Protein AF-A0ABD2MGG2-F1 (afdb_monomer_lite)

Secondary structure (DSSP, 8-state):
----------S---------------SSPPPGGGTTTTT---HHHHHHHHTT-----HHHHHHHHHHHHHTTSB-TT--B-HHHHHHHHHHH---HHHHHHHHTT----SSHHHHHHHHHHHHHHHHHHH--

Foldseek 3Di:
DDDDDDDPVDPDDPPPPPPPPVPPPDPDAQDPVQCVQLVGDDRVNVVCVVVLHQDPDSSVLRSLLVVCCVQVQAPPQLQGPLVSQLVCLVVQADDPVLSVQLSVLNDDDPGNSVNSSSSSNRNVVRNVVRPD

InterPro domains:
  IPR006170 Pheromone/general odorant binding protein [PF01395] (33-123)
  IPR006170 Pheromone/general odorant binding protein [SM00708] (30-127)
  IPR036728 Pheromone/general odorant binding protein superfamily [G3DSA:1.10.238.20] (28-125)
  IPR036728 Pheromone/general odorant binding protein superfamily [SSF47565] (31-123)

Sequence (132 aa):
MKVITGFLIFFLSLYHVSPARLSLAHKNPPHPDCVEHSKFITQDQVNQLNKGGYPDSPVIRQHLLCIWKEKGAMNEEGILQTDVIKSKIVIGLGDVDDRKAAEKCIVQKENAAETAYEFYKCISPFLAKYNN

Organism: NCBI:txid559131

Radius of gyration: 23.37 Å; chains: 1; bounding box: 45×78×30 Å

pLDDT: mean 85.56, std 16.96, range [33.03, 98.56]

Structure (mmCIF, N/CA/C/O backbone):
data_AF-A0ABD2MGG2-F1
#
_entry.id   AF-A0ABD2MGG2-F1
#
loop_
_atom_site.group_PDB
_atom_site.id
_atom_site.type_symbol
_atom_site.label_atom_id
_atom_site.label_alt_id
_atom_site.label_comp_id
_atom_site.label_asym_id
_atom_site.label_entity_id
_atom_site.label_seq_id
_atom_site.pdbx_PDB_ins_code
_atom_site.Cartn_x
_atom_site.Cartn_y
_atom_site.Cartn_z
_atom_site.occupancy
_atom_site.B_iso_or_equiv
_atom_site.auth_seq_id
_atom_site.auth_comp_id
_atom_site.auth_asym_id
_atom_site.auth_atom_id
_atom_site.pdbx_PDB_model_num
ATOM 1 N N . MET A 1 1 ? -31.914 66.608 -17.822 1.00 33.03 1 MET A N 1
ATOM 2 C CA . MET A 1 1 ? -30.544 66.093 -18.023 1.00 33.03 1 MET A CA 1
ATOM 3 C C . MET A 1 1 ? -29.784 66.278 -16.714 1.00 33.03 1 MET A C 1
ATOM 5 O O . MET A 1 1 ? -29.510 67.427 -16.426 1.00 33.03 1 MET A O 1
ATOM 9 N N . LYS A 1 2 ? -29.477 65.179 -15.982 1.00 35.72 2 LYS A N 1
ATOM 10 C CA . LYS A 1 2 ? -28.407 65.032 -14.949 1.00 35.72 2 LYS A CA 1
ATOM 11 C C . LYS A 1 2 ? -28.508 65.932 -13.679 1.00 35.72 2 LYS A C 1
ATOM 13 O O . LYS A 1 2 ? -28.759 67.110 -13.820 1.00 35.72 2 LYS A O 1
ATOM 18 N N . VAL A 1 3 ? -28.292 65.557 -12.409 1.00 43.56 3 VAL A N 1
ATOM 19 C CA . VAL A 1 3 ? -27.913 64.370 -11.597 1.00 43.56 3 VAL A CA 1
ATOM 20 C C . VAL A 1 3 ? -28.324 64.721 -10.128 1.00 43.56 3 VAL A C 1
ATOM 22 O O . VAL A 1 3 ? -28.673 65.869 -9.865 1.00 43.56 3 VAL A O 1
ATOM 25 N N . ILE A 1 4 ? -28.110 63.790 -9.184 1.00 49.16 4 ILE A N 1
ATOM 26 C CA . ILE A 1 4 ? -27.755 63.983 -7.749 1.00 49.16 4 ILE A CA 1
ATOM 27 C C . ILE A 1 4 ? -28.988 63.885 -6.818 1.00 49.16 4 ILE A C 1
ATOM 29 O O . ILE A 1 4 ? -29.947 64.610 -7.014 1.00 49.16 4 ILE A O 1
ATOM 33 N N . THR A 1 5 ? -29.113 63.008 -5.814 1.00 49.69 5 THR A N 1
ATOM 34 C CA . THR A 1 5 ? -28.153 62.219 -5.017 1.00 49.69 5 THR A CA 1
ATOM 35 C C . THR A 1 5 ? -28.886 60.996 -4.447 1.00 49.69 5 THR A C 1
ATOM 37 O O . THR A 1 5 ? -29.726 61.121 -3.561 1.00 49.69 5 THR A O 1
ATOM 40 N N . GLY A 1 6 ? -28.549 59.800 -4.920 1.00 51.50 6 GLY A N 1
ATOM 41 C CA . GLY A 1 6 ? -28.882 58.543 -4.252 1.00 51.50 6 GLY A CA 1
ATOM 42 C C . GLY A 1 6 ? -27.595 57.931 -3.723 1.00 51.50 6 GLY A C 1
ATOM 43 O O . GLY A 1 6 ? -26.952 57.174 -4.434 1.00 51.50 6 GLY A O 1
ATOM 44 N N . PHE A 1 7 ? -27.190 58.306 -2.513 1.00 47.50 7 PHE A N 1
ATOM 45 C CA . PHE A 1 7 ? -26.079 57.676 -1.797 1.00 47.50 7 PHE A CA 1
ATOM 46 C C . PHE A 1 7 ? -26.470 57.513 -0.327 1.00 47.50 7 PHE A C 1
ATOM 48 O O . PHE A 1 7 ? -25.883 58.087 0.585 1.00 47.50 7 PHE A O 1
ATOM 55 N N . LEU A 1 8 ? -27.488 56.681 -0.102 1.00 48.53 8 LEU A N 1
ATOM 56 C CA . LEU A 1 8 ? -27.493 55.824 1.077 1.00 48.53 8 LEU A CA 1
ATOM 57 C C . LEU A 1 8 ? -26.332 54.847 0.879 1.00 48.53 8 LEU A C 1
ATOM 59 O O . LEU A 1 8 ? -26.473 53.818 0.223 1.00 48.53 8 LEU A O 1
ATOM 63 N N . ILE A 1 9 ? -25.158 55.241 1.375 1.00 57.56 9 ILE A N 1
ATOM 64 C CA . ILE A 1 9 ? -23.980 54.387 1.519 1.00 57.56 9 ILE A CA 1
ATOM 65 C C . ILE A 1 9 ? -24.373 53.311 2.531 1.00 57.56 9 ILE A C 1
ATOM 67 O O . ILE A 1 9 ? -24.229 53.456 3.742 1.00 57.56 9 ILE A O 1
ATOM 71 N N . PHE A 1 10 ? -24.990 52.260 1.998 1.00 53.62 10 PHE A N 1
ATOM 72 C CA . PHE A 1 10 ? -25.313 51.040 2.701 1.00 53.62 10 PHE A CA 1
ATOM 73 C C . PHE A 1 10 ? -23.990 50.313 2.952 1.00 53.62 10 PHE A C 1
ATOM 75 O O . PHE A 1 10 ? -23.263 49.938 2.035 1.00 53.62 10 PHE A O 1
ATOM 82 N N . PHE A 1 11 ? -23.684 50.190 4.233 1.00 57.19 11 PHE A N 1
ATOM 83 C CA . PHE A 1 11 ? -22.490 49.678 4.896 1.00 57.19 11 PHE A CA 1
ATOM 84 C C . PHE A 1 11 ? -22.081 48.216 4.583 1.00 57.19 11 PHE A C 1
ATOM 86 O O . PHE A 1 11 ? -21.599 47.519 5.470 1.00 57.19 11 PHE A O 1
ATOM 93 N N . LEU A 1 12 ? -22.249 47.683 3.370 1.00 59.75 12 LEU A N 1
ATOM 94 C CA . LEU A 1 12 ? -22.121 46.232 3.147 1.00 59.75 12 LEU A CA 1
ATOM 95 C C . LEU A 1 12 ? -21.457 45.829 1.826 1.00 59.75 12 LEU A C 1
ATOM 97 O O . LEU A 1 12 ? -22.104 45.213 0.988 1.00 59.75 12 LEU A O 1
ATOM 101 N N . SER A 1 13 ? -20.149 46.060 1.663 1.00 56.97 13 SER A N 1
ATOM 102 C CA . SER A 1 13 ? -19.359 45.224 0.732 1.00 56.97 13 SER A CA 1
ATOM 103 C C . SER A 1 13 ? -17.831 45.301 0.893 1.00 56.97 13 SER A C 1
ATOM 105 O O . SER A 1 13 ? -17.112 45.187 -0.098 1.00 56.97 13 SER A O 1
ATOM 107 N N . LEU A 1 14 ? -17.301 45.435 2.117 1.00 55.59 14 LEU A N 1
ATOM 108 C CA . LEU A 1 14 ? -15.902 45.045 2.392 1.00 55.59 14 LEU A CA 1
ATOM 109 C C . LEU A 1 14 ? -15.756 43.572 2.816 1.00 55.59 14 LEU A C 1
ATOM 111 O O . LEU A 1 14 ? -14.661 43.130 3.140 1.00 55.59 14 LEU A O 1
ATOM 115 N N . TYR A 1 15 ? -16.817 42.768 2.703 1.00 56.59 15 TYR A N 1
ATOM 116 C CA . TYR A 1 15 ? -16.713 41.306 2.670 1.00 56.59 15 TYR A CA 1
ATOM 117 C C . TYR A 1 15 ? -16.538 40.808 1.232 1.00 56.59 15 TYR A C 1
ATOM 119 O O . TYR A 1 15 ? -17.307 39.988 0.748 1.00 56.59 15 TYR A O 1
ATOM 127 N N . HIS A 1 16 ? -15.505 41.279 0.542 1.00 51.56 16 HIS A N 1
ATOM 128 C CA . HIS A 1 16 ? -14.826 40.393 -0.399 1.00 51.56 16 HIS A CA 1
ATOM 129 C C . HIS A 1 16 ? -13.651 39.787 0.361 1.00 51.56 16 HIS A C 1
ATOM 131 O O . HIS A 1 16 ? -12.490 40.107 0.119 1.00 51.56 16 HIS A O 1
ATOM 137 N N . VAL A 1 17 ? -13.964 38.900 1.312 1.00 60.78 17 VAL A N 1
ATOM 138 C CA . VAL A 1 17 ? -13.026 37.820 1.608 1.00 60.78 17 VAL A CA 1
ATOM 139 C C . VAL A 1 17 ? -13.012 36.999 0.328 1.00 60.78 17 VAL A C 1
ATOM 141 O O . VAL A 1 17 ? -13.893 36.173 0.097 1.00 60.78 17 VAL A O 1
ATOM 144 N N . SER A 1 18 ? -12.069 37.303 -0.562 1.00 59.06 18 SER A N 1
ATOM 145 C CA . SER A 1 18 ? -11.725 36.393 -1.644 1.00 59.06 18 SER A CA 1
ATOM 146 C C . SER A 1 18 ? -11.511 35.031 -0.993 1.00 59.06 18 SER A C 1
ATOM 148 O O . SER A 1 18 ? -10.734 34.960 -0.033 1.00 59.06 18 SER A O 1
ATOM 150 N N . PRO A 1 19 ? -12.193 33.960 -1.437 1.00 56.16 19 PRO A N 1
ATOM 151 C CA . PRO A 1 19 ? -11.876 32.645 -0.925 1.00 56.16 19 PRO A CA 1
ATOM 152 C C . PRO A 1 19 ? -10.391 32.457 -1.186 1.00 56.16 19 PRO A C 1
ATOM 154 O O . PRO A 1 19 ? -9.925 32.665 -2.311 1.00 56.16 19 PRO A O 1
ATOM 157 N N . ALA A 1 20 ? -9.649 32.149 -0.128 1.00 52.59 20 ALA A N 1
ATOM 158 C CA . ALA A 1 20 ? -8.285 31.698 -0.234 1.00 52.59 20 ALA A CA 1
ATOM 159 C C . ALA A 1 20 ? -8.273 30.538 -1.236 1.00 52.59 20 ALA A C 1
ATOM 161 O O . ALA A 1 20 ? -8.525 29.388 -0.888 1.00 52.59 20 ALA A O 1
ATOM 162 N N . ARG A 1 21 ? -7.988 30.832 -2.508 1.00 56.25 21 ARG A N 1
ATOM 163 C CA . ARG A 1 21 ? -7.420 29.849 -3.414 1.00 56.25 21 ARG A CA 1
ATOM 164 C C . ARG A 1 21 ? -6.015 29.641 -2.887 1.00 56.25 21 ARG A C 1
ATOM 166 O O . ARG A 1 21 ? -5.066 30.270 -3.342 1.00 56.25 21 ARG A O 1
ATOM 173 N N . LEU A 1 22 ? -5.915 28.806 -1.858 1.00 51.81 22 LEU A N 1
ATOM 174 C CA . LEU A 1 22 ? -4.672 28.220 -1.403 1.00 51.81 22 LEU A CA 1
ATOM 175 C C . LEU A 1 22 ? -4.173 27.324 -2.540 1.00 51.81 22 LEU A C 1
ATOM 177 O O . LEU A 1 22 ? -4.327 26.111 -2.507 1.00 51.81 22 LEU A O 1
ATOM 181 N N . SER A 1 23 ? -3.623 27.921 -3.596 1.00 58.66 23 SER A N 1
ATOM 182 C CA . SER A 1 23 ? -2.882 27.189 -4.613 1.00 58.66 23 SER A CA 1
ATOM 183 C C . SER A 1 23 ? -1.420 27.135 -4.189 1.00 58.66 23 SER A C 1
ATOM 185 O O . SER A 1 23 ? -0.536 27.665 -4.860 1.00 58.66 23 SER A O 1
ATOM 187 N N . LEU A 1 24 ? -1.156 26.495 -3.050 1.00 59.69 24 LEU A N 1
ATOM 188 C CA . LEU A 1 24 ? 0.129 25.833 -2.901 1.00 59.69 24 LEU A CA 1
ATOM 189 C C . LEU A 1 24 ? -0.016 24.544 -3.699 1.00 59.69 24 LEU A C 1
ATOM 191 O O . LEU A 1 24 ? -0.658 23.595 -3.258 1.00 59.69 24 LEU A O 1
ATOM 195 N N . ALA A 1 25 ? 0.482 24.556 -4.934 1.00 64.19 25 ALA A N 1
ATOM 196 C CA . ALA A 1 25 ? 0.579 23.347 -5.732 1.00 64.19 25 ALA A CA 1
ATOM 197 C C . ALA A 1 25 ? 1.496 22.370 -4.980 1.00 64.19 25 ALA A C 1
ATOM 199 O O . ALA A 1 25 ? 2.718 22.518 -4.973 1.00 64.19 25 ALA A O 1
ATOM 200 N N . HIS A 1 26 ? 0.903 21.413 -4.268 1.00 72.19 26 HIS A N 1
ATOM 201 C CA . HIS A 1 26 ? 1.656 20.382 -3.571 1.00 72.19 26 HIS A CA 1
ATOM 202 C C . HIS A 1 26 ? 2.248 19.414 -4.597 1.00 72.19 26 HIS A C 1
ATOM 204 O O . HIS A 1 26 ? 1.572 19.027 -5.545 1.00 72.19 26 HIS A O 1
ATOM 210 N N . LYS A 1 27 ? 3.503 18.992 -4.394 1.00 76.88 27 LYS A N 1
ATOM 211 C CA . LYS A 1 27 ? 4.210 18.059 -5.294 1.00 76.88 27 LYS A CA 1
ATOM 212 C C . LYS A 1 27 ? 3.478 16.717 -5.461 1.00 76.88 27 LYS A C 1
ATOM 214 O O . LYS A 1 27 ? 3.617 16.090 -6.498 1.00 76.88 27 LYS A O 1
ATOM 219 N N . ASN A 1 28 ? 2.700 16.306 -4.457 1.00 82.38 28 ASN A N 1
ATOM 220 C CA . ASN A 1 28 ? 1.877 15.095 -4.457 1.00 82.38 28 ASN A CA 1
ATOM 221 C C . ASN A 1 28 ? 0.562 15.380 -3.706 1.00 82.38 28 ASN A C 1
ATOM 223 O O . ASN A 1 28 ? 0.500 15.156 -2.492 1.00 82.38 28 ASN A O 1
ATOM 227 N N . PRO A 1 29 ? -0.460 15.955 -4.357 1.00 88.56 29 PRO A N 1
ATOM 228 C CA . PRO A 1 29 ? -1.738 16.212 -3.704 1.00 88.56 29 PRO A CA 1
ATOM 229 C C . PRO A 1 29 ? -2.492 14.897 -3.423 1.00 88.56 29 PRO A C 1
ATOM 231 O O . PRO A 1 29 ? -2.211 13.888 -4.077 1.00 88.56 29 PRO A O 1
ATOM 234 N N . PRO A 1 30 ? -3.452 14.878 -2.476 1.00 90.31 30 PRO A N 1
ATOM 235 C CA . PRO A 1 30 ? -4.434 13.804 -2.382 1.00 90.31 30 PRO A CA 1
ATOM 236 C C . PRO A 1 30 ? -5.047 13.476 -3.742 1.00 90.31 30 PRO A C 1
ATOM 238 O O . PRO A 1 30 ? -5.290 14.380 -4.544 1.00 90.31 30 PRO A O 1
ATOM 241 N N . HIS A 1 31 ? -5.335 12.196 -3.987 1.00 90.75 31 HIS A N 1
ATOM 242 C CA . HIS A 1 31 ? -6.043 11.816 -5.205 1.00 90.75 31 HIS A CA 1
ATOM 243 C C . HIS A 1 31 ? -7.454 12.427 -5.166 1.00 90.75 31 HIS A C 1
ATOM 245 O O . HIS A 1 31 ? -8.187 12.119 -4.221 1.00 90.75 31 HIS A O 1
ATOM 251 N N . PRO A 1 32 ? -7.838 13.280 -6.135 1.00 91.94 32 PRO A N 1
ATOM 252 C CA . PRO A 1 32 ? -9.031 14.122 -6.035 1.00 91.94 32 PRO A CA 1
ATOM 253 C C . PRO A 1 32 ? -10.303 13.296 -5.837 1.00 91.94 32 PRO A C 1
ATOM 255 O O . PRO A 1 32 ? -11.057 13.556 -4.902 1.00 91.94 32 PRO A O 1
ATOM 258 N N . ASP A 1 33 ? -10.458 12.221 -6.609 1.00 93.44 33 ASP A N 1
ATOM 259 C CA . ASP A 1 33 ? -11.645 11.355 -6.556 1.00 93.44 33 ASP A CA 1
ATOM 260 C C . ASP A 1 33 ? -11.728 10.522 -5.268 1.00 93.44 33 ASP A C 1
ATOM 262 O O . ASP A 1 33 ? -12.762 9.952 -4.944 1.00 93.44 33 ASP A O 1
ATOM 266 N N . CYS A 1 34 ? -10.654 10.486 -4.475 1.00 95.69 34 CYS A N 1
ATOM 267 C CA . CYS A 1 34 ? -10.589 9.708 -3.243 1.00 95.69 34 CYS A CA 1
ATOM 268 C C . CYS A 1 34 ? -10.636 10.556 -1.969 1.00 95.69 34 CYS A C 1
ATOM 270 O O . CYS A 1 34 ? -10.567 9.995 -0.873 1.00 95.69 34 CYS A O 1
ATOM 272 N N . VAL A 1 35 ? -10.732 11.887 -2.073 1.00 93.50 35 VAL A N 1
ATOM 273 C CA . VAL A 1 35 ? -10.772 12.776 -0.897 1.00 93.50 35 VAL A CA 1
ATOM 274 C C . VAL A 1 35 ? -12.066 12.588 -0.109 1.00 93.50 35 VAL A C 1
ATOM 276 O O . VAL A 1 35 ? -12.026 12.422 1.111 1.00 93.50 35 VAL A O 1
ATOM 279 N N . GLU A 1 36 ? -13.213 12.585 -0.784 1.00 91.06 36 GLU A N 1
ATOM 280 C CA . GLU A 1 36 ? -14.514 12.447 -0.119 1.00 91.06 36 GLU A CA 1
ATOM 281 C C . GLU A 1 36 ? -14.686 11.042 0.473 1.00 91.06 36 GLU A C 1
ATOM 283 O O . GLU A 1 36 ? -15.049 10.892 1.643 1.00 91.06 36 GLU A O 1
ATOM 288 N N . HIS A 1 37 ? -14.298 10.011 -0.285 1.00 86.69 37 HIS A N 1
ATOM 289 C CA . HIS A 1 37 ? -14.351 8.606 0.135 1.00 86.69 37 HIS A CA 1
ATOM 290 C C . HIS A 1 37 ? -13.518 8.330 1.392 1.00 86.69 37 HIS A C 1
ATOM 292 O O . HIS A 1 37 ? -13.895 7.515 2.235 1.00 86.69 37 HIS A O 1
ATOM 298 N N . SER A 1 38 ? -12.396 9.034 1.557 1.00 86.12 38 SER A N 1
ATOM 299 C CA . SER A 1 38 ? -11.528 8.871 2.719 1.00 86.12 38 SER A CA 1
ATOM 300 C C . SER A 1 38 ? -11.980 9.648 3.955 1.00 86.12 38 SER A C 1
ATOM 302 O O . SER A 1 38 ? -11.267 9.629 4.954 1.00 86.12 38 SER A O 1
ATOM 304 N N . LYS A 1 39 ? -13.123 10.349 3.910 1.00 88.88 39 LYS A N 1
ATOM 305 C CA . LYS A 1 39 ? -13.534 11.335 4.926 1.00 88.88 39 LYS A CA 1
ATOM 306 C C . LYS A 1 39 ? -12.548 12.507 5.042 1.00 88.88 39 LYS A C 1
ATOM 308 O O . LYS A 1 39 ? -12.209 12.918 6.148 1.00 88.88 39 LYS A O 1
ATOM 313 N N . PHE A 1 40 ? -12.118 13.040 3.897 1.00 90.06 40 PHE A N 1
ATOM 314 C CA . PHE A 1 40 ? -11.271 14.232 3.762 1.00 90.06 40 PHE A CA 1
ATOM 315 C C . PHE A 1 40 ? -9.847 14.050 4.299 1.00 90.06 40 PHE A C 1
ATOM 317 O O . PHE A 1 40 ? -9.466 14.611 5.327 1.00 90.06 40 PHE A O 1
ATOM 324 N N . ILE A 1 41 ? -9.034 13.273 3.574 1.00 94.19 41 ILE A N 1
ATOM 325 C CA . ILE A 1 41 ? -7.600 13.177 3.869 1.00 94.19 41 ILE A CA 1
ATOM 326 C C . ILE A 1 41 ? -6.924 14.547 3.716 1.00 94.19 41 ILE A C 1
ATOM 328 O O . ILE A 1 41 ? -7.211 15.303 2.785 1.00 94.19 41 ILE A O 1
ATOM 332 N N . THR A 1 42 ? -6.004 14.870 4.621 1.00 93.50 42 THR A N 1
ATOM 333 C CA . THR A 1 42 ? -5.236 16.115 4.560 1.00 93.50 42 THR A CA 1
ATOM 334 C C . THR A 1 42 ? -3.969 15.953 3.727 1.00 93.50 42 THR A C 1
ATOM 336 O O . THR A 1 42 ? -3.420 14.858 3.567 1.00 93.50 42 THR A O 1
ATOM 339 N N . GLN A 1 43 ? -3.440 17.075 3.239 1.00 92.38 43 GLN A N 1
ATOM 340 C CA . GLN A 1 43 ? -2.155 17.085 2.548 1.00 92.38 43 GLN A CA 1
ATOM 341 C C . GLN A 1 43 ? -1.016 16.538 3.424 1.00 92.38 43 GLN A C 1
ATOM 343 O O . GLN A 1 43 ? -0.138 15.841 2.921 1.00 92.38 43 GLN A O 1
ATOM 348 N N . ASP A 1 44 ? -1.027 16.813 4.729 1.00 91.88 44 ASP A N 1
ATOM 349 C CA . ASP A 1 44 ? 0.012 16.332 5.643 1.00 91.88 44 ASP A CA 1
ATOM 350 C C . ASP A 1 44 ? -0.006 14.813 5.802 1.00 91.88 44 ASP A C 1
ATOM 352 O O . ASP A 1 44 ? 1.054 14.190 5.863 1.00 91.88 44 ASP A O 1
ATOM 356 N N . GLN A 1 45 ? -1.188 14.195 5.801 1.00 92.69 45 GLN A N 1
ATOM 357 C CA . GLN A 1 45 ? -1.317 12.737 5.810 1.00 92.69 45 GLN A CA 1
ATOM 358 C C . GLN A 1 45 ? -0.759 12.122 4.520 1.00 92.69 45 GLN A C 1
ATOM 360 O O . GLN A 1 45 ? -0.008 11.148 4.572 1.00 92.69 45 GLN A O 1
ATOM 365 N N . VAL A 1 46 ? -1.038 12.732 3.365 1.00 91.00 46 VAL A N 1
ATOM 366 C CA . VAL A 1 46 ? -0.459 12.311 2.078 1.00 91.00 46 VAL A CA 1
ATOM 367 C C . VAL A 1 46 ? 1.058 12.513 2.057 1.00 91.00 46 VAL A C 1
ATOM 369 O O . VAL A 1 46 ? 1.804 11.649 1.601 1.00 91.00 46 VAL A O 1
ATOM 372 N N . ASN A 1 47 ? 1.554 13.616 2.616 1.00 91.19 47 ASN A N 1
ATOM 373 C CA . ASN A 1 47 ? 2.987 13.870 2.737 1.00 91.19 47 ASN A CA 1
ATOM 374 C C . ASN A 1 47 ? 3.687 12.817 3.604 1.00 91.19 47 ASN A C 1
ATOM 376 O O . ASN A 1 47 ? 4.814 12.439 3.289 1.00 91.19 47 ASN A O 1
ATOM 380 N N . GLN A 1 48 ? 3.045 12.332 4.670 1.00 90.38 48 GLN A N 1
ATOM 381 C CA . GLN A 1 48 ? 3.588 11.241 5.483 1.00 90.38 48 GLN A CA 1
ATOM 382 C C . GLN A 1 48 ? 3.723 9.952 4.666 1.00 90.38 48 GLN A C 1
ATOM 384 O O . GLN A 1 48 ? 4.790 9.345 4.692 1.00 90.38 48 GLN A O 1
ATOM 389 N N . LEU A 1 49 ? 2.706 9.588 3.877 1.00 89.44 49 LEU A N 1
ATOM 390 C CA . LEU A 1 49 ? 2.757 8.422 2.984 1.00 89.44 49 LEU A CA 1
ATOM 391 C C . LEU A 1 49 ? 3.893 8.530 1.959 1.00 89.44 49 LEU A C 1
ATOM 393 O O . LEU A 1 49 ? 4.683 7.601 1.806 1.00 89.44 49 LEU A O 1
ATOM 397 N N . ASN A 1 50 ? 4.027 9.692 1.317 1.00 85.44 50 ASN A N 1
ATOM 398 C CA . ASN A 1 50 ? 5.050 9.936 0.294 1.00 85.44 50 ASN A CA 1
ATOM 399 C C . ASN A 1 50 ? 6.480 9.960 0.845 1.00 85.44 50 ASN A C 1
ATOM 401 O O . ASN A 1 50 ? 7.433 9.746 0.102 1.00 85.44 50 ASN A O 1
ATOM 405 N N . LYS A 1 51 ? 6.645 10.228 2.144 1.00 86.88 51 LYS A N 1
ATOM 406 C CA . LYS A 1 51 ? 7.935 10.145 2.844 1.00 86.88 51 LYS A CA 1
ATOM 407 C C . LYS A 1 51 ? 8.261 8.720 3.315 1.00 86.88 51 LYS A C 1
ATOM 409 O O . LYS A 1 51 ? 9.215 8.542 4.064 1.00 86.88 51 LYS A O 1
ATOM 414 N N . GLY A 1 52 ? 7.476 7.719 2.905 1.00 82.81 52 GLY A N 1
ATOM 415 C CA . GLY A 1 52 ? 7.630 6.327 3.333 1.00 82.81 52 GLY A CA 1
ATOM 416 C C . GLY A 1 52 ? 7.064 6.045 4.726 1.00 82.81 52 GLY A C 1
ATOM 417 O O . GLY A 1 52 ? 7.385 5.021 5.322 1.00 82.81 52 GLY A O 1
ATOM 418 N N . GLY A 1 53 ? 6.250 6.955 5.267 1.00 85.94 53 GLY A N 1
ATOM 419 C CA . GLY A 1 53 ? 5.523 6.742 6.510 1.00 85.94 53 GLY A CA 1
ATOM 420 C C . GLY A 1 53 ? 4.294 5.857 6.308 1.00 85.94 53 GLY A C 1
ATOM 421 O O . GLY A 1 53 ? 3.672 5.857 5.246 1.00 85.94 53 GLY A O 1
ATOM 422 N N . TYR A 1 54 ? 3.910 5.149 7.369 1.00 89.62 54 TYR A N 1
ATOM 423 C CA . TYR A 1 54 ? 2.717 4.300 7.413 1.00 89.62 54 TYR A CA 1
ATOM 424 C C . TYR A 1 54 ? 1.908 4.660 8.663 1.00 89.62 54 TYR A C 1
ATOM 426 O O . TYR A 1 54 ? 2.001 3.966 9.679 1.00 89.62 54 TYR A O 1
ATOM 434 N N . PRO A 1 55 ? 1.207 5.808 8.657 1.00 90.38 55 PRO A N 1
ATOM 435 C CA . PRO A 1 55 ? 0.485 6.257 9.833 1.00 90.38 55 PRO A CA 1
ATOM 436 C C . PRO A 1 55 ? -0.735 5.368 10.026 1.00 90.38 55 PRO A C 1
ATOM 438 O O . PRO A 1 55 ? -1.509 5.151 9.089 1.00 90.38 55 PRO A O 1
ATOM 441 N N . ASP A 1 56 ? -0.933 4.896 11.253 1.00 90.88 56 ASP A N 1
ATOM 442 C CA . ASP A 1 56 ? -2.136 4.156 11.593 1.00 90.88 56 ASP A CA 1
ATOM 443 C C . ASP A 1 56 ? -3.333 5.114 11.664 1.00 90.88 56 ASP A C 1
ATOM 445 O O . ASP A 1 56 ? -3.572 5.790 12.665 1.00 90.88 56 ASP A O 1
ATOM 449 N N . SER A 1 57 ? -4.046 5.244 10.547 1.00 93.25 57 SER A N 1
ATOM 450 C CA . SER A 1 57 ? -5.169 6.163 10.424 1.00 93.25 57 SER A CA 1
ATOM 451 C C . SER A 1 57 ? -6.281 5.561 9.569 1.00 93.25 57 SER A C 1
ATOM 453 O O . SER A 1 57 ? -6.045 5.244 8.400 1.00 93.25 57 SER A O 1
ATOM 455 N N . PRO A 1 58 ? -7.524 5.487 10.080 1.00 94.38 58 PRO A N 1
ATOM 456 C CA . PRO A 1 58 ? -8.670 5.035 9.295 1.00 94.38 58 PRO A CA 1
ATOM 457 C C . PRO A 1 58 ? -8.873 5.843 8.005 1.00 94.38 58 PRO A C 1
ATOM 459 O O . PRO A 1 58 ? -9.219 5.271 6.977 1.00 94.38 58 PRO A O 1
ATOM 462 N N . VAL A 1 59 ? -8.603 7.153 8.038 1.00 95.56 59 VAL A N 1
ATOM 463 C CA . VAL A 1 59 ? -8.681 8.049 6.868 1.00 95.56 59 VAL A CA 1
ATOM 464 C C . VAL A 1 59 ? -7.695 7.612 5.784 1.00 95.56 59 VAL A C 1
ATOM 466 O O . VAL A 1 59 ? -8.060 7.495 4.618 1.00 95.56 59 VAL A O 1
ATOM 469 N N . ILE A 1 60 ? -6.460 7.289 6.171 1.00 95.38 60 ILE A N 1
ATOM 470 C CA . ILE A 1 60 ? -5.426 6.814 5.244 1.00 95.38 60 ILE A CA 1
ATOM 471 C C . ILE A 1 60 ? -5.798 5.461 4.646 1.00 95.38 60 ILE A C 1
ATOM 473 O O . ILE A 1 60 ? -5.703 5.292 3.431 1.00 95.38 60 ILE A O 1
ATOM 477 N N . ARG A 1 61 ? -6.260 4.512 5.471 1.00 95.94 61 ARG A N 1
ATOM 478 C CA . ARG A 1 61 ? -6.675 3.185 4.990 1.00 95.94 61 ARG A CA 1
ATOM 479 C C . ARG A 1 61 ? -7.796 3.300 3.949 1.00 95.94 61 ARG A C 1
ATOM 481 O O . ARG A 1 61 ? -7.732 2.650 2.910 1.00 95.94 61 ARG A O 1
ATOM 488 N N . GLN A 1 62 ? -8.777 4.175 4.184 1.00 96.50 62 GLN A N 1
ATOM 489 C CA . GLN A 1 62 ? -9.867 4.423 3.231 1.00 96.50 62 GLN A CA 1
ATOM 490 C C . GLN A 1 62 ? -9.394 5.127 1.954 1.00 96.50 62 GLN A C 1
ATOM 492 O O . GLN A 1 62 ? -9.822 4.762 0.860 1.00 96.50 62 GLN A O 1
ATOM 497 N N . HIS A 1 63 ? -8.478 6.092 2.064 1.00 96.75 63 HIS A N 1
ATOM 498 C CA . HIS A 1 63 ? -7.914 6.756 0.888 1.00 96.75 63 HIS A CA 1
ATOM 499 C C . HIS A 1 63 ? -7.155 5.771 -0.009 1.00 96.75 63 HIS A C 1
ATOM 501 O O . HIS A 1 63 ? -7.354 5.752 -1.221 1.00 96.75 63 HIS A O 1
ATOM 507 N N . LEU A 1 64 ? -6.331 4.908 0.591 1.00 96.31 64 LEU A N 1
ATOM 508 C CA . LEU A 1 64 ? -5.598 3.870 -0.132 1.00 96.31 64 LEU A CA 1
ATOM 509 C C . LEU A 1 64 ? -6.539 2.839 -0.756 1.00 96.31 64 LEU A C 1
ATOM 511 O O . LEU A 1 64 ? -6.313 2.440 -1.894 1.00 96.31 64 LEU A O 1
ATOM 515 N N . LEU A 1 65 ? -7.607 2.443 -0.056 1.00 97.62 65 LEU A N 1
ATOM 516 C CA . LEU A 1 65 ? -8.626 1.555 -0.616 1.00 97.62 65 LEU A CA 1
ATOM 517 C C . LEU A 1 65 ? -9.246 2.145 -1.886 1.00 97.62 65 LEU A C 1
ATOM 519 O O . LEU A 1 65 ? -9.297 1.458 -2.903 1.00 97.62 65 LEU A O 1
ATOM 523 N N . CYS A 1 66 ? -9.654 3.415 -1.852 1.00 97.88 66 CYS A N 1
ATOM 524 C CA . CYS A 1 66 ? -10.166 4.100 -3.037 1.00 97.88 66 CYS A CA 1
ATOM 525 C C . CYS A 1 66 ? -9.133 4.120 -4.174 1.00 97.88 66 CYS A C 1
ATOM 527 O O . CYS A 1 66 ? -9.436 3.690 -5.283 1.00 97.88 66 CYS A O 1
ATOM 529 N N . ILE A 1 67 ? -7.885 4.509 -3.890 1.00 96.31 67 ILE A N 1
ATOM 530 C CA . ILE A 1 67 ? -6.819 4.549 -4.905 1.00 96.31 67 ILE A CA 1
ATOM 531 C C . ILE A 1 67 ? -6.607 3.176 -5.555 1.00 96.31 67 ILE A C 1
ATOM 533 O O . ILE A 1 67 ? -6.387 3.089 -6.764 1.00 96.31 67 ILE A O 1
ATOM 537 N N . TRP A 1 68 ? -6.628 2.092 -4.777 1.00 97.38 68 TRP A N 1
ATOM 538 C CA . TRP A 1 68 ? -6.411 0.754 -5.323 1.00 97.38 68 TRP A CA 1
ATOM 539 C C . TRP A 1 68 ? -7.589 0.242 -6.145 1.00 97.38 68 TRP A C 1
ATOM 541 O O . TRP A 1 68 ? -7.349 -0.458 -7.133 1.00 97.38 68 TRP A O 1
ATOM 551 N N . LYS A 1 69 ? -8.819 0.629 -5.796 1.00 97.69 69 LYS A N 1
ATOM 552 C CA . LYS A 1 69 ? -10.002 0.391 -6.629 1.00 97.69 69 LYS A CA 1
ATOM 553 C C . LYS A 1 69 ? -9.920 1.138 -7.956 1.00 97.69 69 LYS A C 1
ATOM 555 O O . LYS A 1 69 ? -9.964 0.506 -9.004 1.00 97.69 69 LYS A O 1
ATOM 560 N N . GLU A 1 70 ? -9.650 2.442 -7.913 1.00 96.44 70 GLU A N 1
ATOM 561 C CA . GLU A 1 70 ? -9.480 3.287 -9.107 1.00 96.44 70 GLU A CA 1
ATOM 562 C C . GLU A 1 70 ? -8.394 2.751 -10.049 1.00 96.44 70 GLU A C 1
ATOM 564 O O . GLU A 1 70 ? -8.523 2.743 -11.272 1.00 96.44 70 GLU A O 1
ATOM 569 N N . LYS A 1 71 ? -7.304 2.221 -9.485 1.00 94.06 71 LYS A N 1
ATOM 570 C CA . LYS A 1 71 ? -6.211 1.628 -10.268 1.00 94.06 71 LYS A CA 1
ATOM 571 C C . LYS A 1 71 ? -6.513 0.221 -10.796 1.00 94.06 71 LYS A C 1
ATOM 573 O O . LYS A 1 71 ? -5.650 -0.338 -11.487 1.00 94.06 71 LYS A O 1
ATOM 578 N N . GLY A 1 72 ? -7.664 -0.361 -10.454 1.00 96.88 72 GLY A N 1
ATOM 579 C CA . GLY A 1 72 ? -8.069 -1.728 -10.789 1.00 96.88 72 GLY A CA 1
ATOM 580 C C . GLY A 1 72 ? -7.280 -2.815 -10.055 1.00 96.88 72 GLY A C 1
ATOM 581 O O . GLY A 1 72 ? -7.340 -3.981 -10.433 1.00 96.88 72 GLY A O 1
ATOM 582 N N . ALA A 1 73 ? -6.497 -2.453 -9.033 1.00 97.62 73 ALA A N 1
ATOM 583 C CA . ALA A 1 73 ? -5.769 -3.415 -8.206 1.00 97.62 73 ALA A CA 1
ATOM 584 C C . ALA A 1 73 ? -6.697 -4.116 -7.206 1.00 97.62 73 ALA A C 1
ATOM 586 O O . ALA A 1 73 ? -6.380 -5.204 -6.736 1.00 97.62 73 ALA A O 1
ATOM 587 N N . MET A 1 74 ? -7.838 -3.507 -6.889 1.00 98.31 74 MET A N 1
ATOM 588 C CA . MET A 1 74 ? -8.907 -4.090 -6.084 1.00 98.31 74 MET A CA 1
ATOM 589 C C . MET A 1 74 ? -10.237 -3.925 -6.823 1.00 98.31 74 MET A C 1
ATOM 591 O O . MET A 1 74 ? -10.416 -2.945 -7.539 1.00 98.31 74 MET A O 1
ATOM 595 N N . ASN A 1 75 ? -11.155 -4.876 -6.666 1.00 98.00 75 ASN A N 1
ATOM 596 C CA . ASN A 1 75 ? -12.536 -4.722 -7.136 1.00 98.00 75 ASN A CA 1
ATOM 597 C C . ASN A 1 75 ? -13.402 -3.985 -6.096 1.00 98.00 75 ASN A C 1
ATOM 599 O O . ASN A 1 75 ? -12.907 -3.545 -5.051 1.00 98.00 75 ASN A O 1
ATOM 603 N N . GLU A 1 76 ? -14.707 -3.877 -6.353 1.00 96.75 76 GLU A N 1
ATOM 604 C CA . GLU A 1 76 ? -15.627 -3.160 -5.469 1.00 96.75 76 GLU A CA 1
ATOM 605 C C . GLU A 1 76 ? -15.790 -3.790 -4.084 1.00 96.75 76 GLU A C 1
ATOM 607 O O . GLU A 1 76 ? -15.978 -3.079 -3.094 1.00 96.75 76 GLU A O 1
ATOM 612 N N . GLU A 1 77 ? -15.613 -5.100 -3.972 1.00 96.69 77 GLU A N 1
ATOM 613 C CA . GLU A 1 77 ? -15.630 -5.818 -2.699 1.00 96.69 77 GLU A CA 1
ATOM 614 C C . GLU A 1 77 ? -14.314 -5.661 -1.917 1.00 96.69 77 GLU A C 1
ATOM 616 O O . GLU A 1 77 ? -14.212 -6.080 -0.764 1.00 96.69 77 GLU A O 1
ATOM 621 N N . GLY A 1 78 ? -13.296 -5.038 -2.517 1.00 96.62 78 GLY A N 1
ATOM 622 C CA . GLY A 1 78 ? -11.979 -4.871 -1.914 1.00 96.62 78 GLY A CA 1
ATOM 623 C C . GLY A 1 78 ? -11.119 -6.136 -1.959 1.00 96.62 78 GLY A C 1
ATOM 624 O O . GLY A 1 78 ? -10.289 -6.361 -1.074 1.00 96.62 78 GLY A O 1
ATOM 625 N N . ILE A 1 79 ? -11.322 -6.963 -2.982 1.00 98.38 79 ILE A N 1
ATOM 626 C CA . ILE A 1 79 ? -10.527 -8.155 -3.276 1.00 98.38 79 ILE A CA 1
ATOM 627 C C . ILE A 1 79 ? -9.424 -7.781 -4.264 1.00 98.38 79 ILE A C 1
ATOM 629 O O . ILE A 1 79 ? -9.694 -7.186 -5.314 1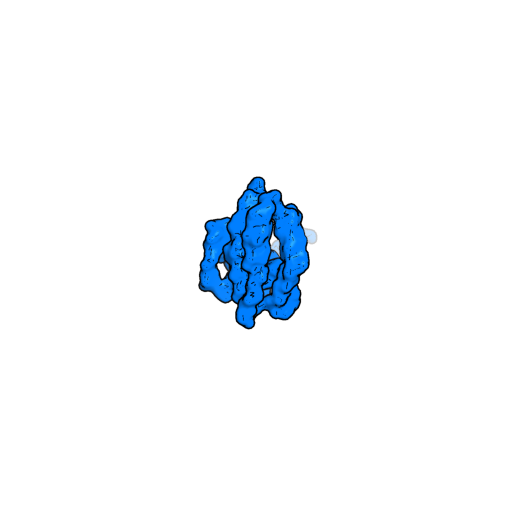.00 98.38 79 ILE A O 1
ATOM 633 N N . LEU A 1 80 ? -8.183 -8.154 -3.943 1.00 98.56 80 LEU A N 1
ATOM 634 C CA . LEU A 1 80 ? -7.026 -7.919 -4.809 1.00 98.56 80 LEU A CA 1
ATOM 635 C C . LEU A 1 80 ? -7.173 -8.647 -6.154 1.00 98.56 80 LEU A C 1
ATOM 637 O O . LEU A 1 80 ? -7.389 -9.856 -6.213 1.00 98.56 80 LEU A O 1
ATOM 641 N N . GLN A 1 81 ? -6.995 -7.908 -7.246 1.00 98.56 81 GLN A N 1
ATOM 642 C CA . GLN A 1 81 ? -7.023 -8.423 -8.613 1.00 98.56 81 GLN A CA 1
ATOM 643 C C . GLN A 1 81 ? -5.620 -8.897 -9.005 1.00 98.56 81 GLN A C 1
ATOM 645 O O . GLN A 1 81 ? -4.849 -8.170 -9.633 1.00 98.56 81 GLN A O 1
ATOM 650 N N . THR A 1 82 ? -5.269 -10.115 -8.584 1.00 97.75 82 THR A N 1
ATOM 651 C CA . THR A 1 82 ? -3.909 -10.677 -8.682 1.00 97.75 82 THR A CA 1
ATOM 652 C C . THR A 1 82 ? -3.284 -10.529 -10.067 1.00 97.75 82 THR A C 1
ATOM 654 O O . THR A 1 82 ? -2.141 -10.086 -10.166 1.00 97.75 82 THR A O 1
ATOM 657 N N . ASP A 1 83 ? -4.013 -10.849 -11.136 1.00 97.56 83 ASP A N 1
ATOM 658 C CA . ASP A 1 83 ? -3.469 -10.800 -12.499 1.00 97.56 83 ASP A CA 1
ATOM 659 C C . ASP A 1 83 ? -3.174 -9.365 -12.947 1.00 97.56 83 ASP A C 1
ATOM 661 O O . ASP A 1 83 ? -2.121 -9.089 -13.528 1.00 97.56 83 ASP A O 1
ATOM 665 N N . VAL A 1 84 ? -4.052 -8.422 -12.590 1.00 97.56 84 VAL A N 1
ATOM 666 C CA . VAL A 1 84 ? -3.852 -6.990 -12.854 1.00 97.56 84 VAL A CA 1
ATOM 667 C C . VAL A 1 84 ? -2.629 -6.478 -12.095 1.00 97.56 84 VAL A C 1
ATOM 669 O O . VAL A 1 84 ? -1.796 -5.767 -12.663 1.00 97.56 84 VAL A O 1
ATOM 672 N N . ILE A 1 85 ? -2.482 -6.857 -10.823 1.00 97.81 85 ILE A N 1
ATOM 673 C CA . ILE A 1 85 ? -1.344 -6.447 -9.996 1.00 97.81 85 ILE A CA 1
ATOM 674 C C . ILE A 1 85 ? -0.038 -7.021 -10.551 1.00 97.81 85 ILE A C 1
ATOM 676 O O . ILE A 1 85 ? 0.918 -6.272 -10.740 1.00 97.81 85 ILE A O 1
ATOM 680 N N . LYS A 1 86 ? 0.003 -8.320 -10.867 1.00 96.62 86 LYS A N 1
ATOM 681 C CA . LYS A 1 86 ? 1.182 -8.971 -11.457 1.00 96.62 86 LYS A CA 1
ATOM 682 C C . LYS A 1 86 ? 1.577 -8.328 -12.779 1.00 96.62 86 LYS A C 1
ATOM 684 O O . LYS A 1 86 ? 2.749 -8.018 -12.976 1.00 96.62 86 LYS A O 1
ATOM 689 N N . SER A 1 87 ? 0.609 -8.041 -13.649 1.00 95.81 87 SER A N 1
ATOM 690 C CA . SER A 1 87 ? 0.874 -7.328 -14.900 1.00 95.81 87 SER A CA 1
ATOM 691 C C . SER A 1 87 ? 1.506 -5.957 -14.646 1.00 95.81 87 SER A C 1
ATOM 693 O O . SER A 1 87 ? 2.473 -5.601 -15.317 1.00 95.81 87 SER A O 1
ATOM 695 N N . LYS A 1 88 ? 1.006 -5.191 -13.667 1.00 93.88 88 LYS A N 1
ATOM 696 C CA . LYS A 1 88 ? 1.577 -3.882 -13.306 1.00 93.88 88 LYS A CA 1
ATOM 697 C C . LYS A 1 88 ? 2.976 -4.005 -12.692 1.00 93.88 88 LYS A C 1
ATOM 699 O O . LYS A 1 88 ? 3.824 -3.173 -12.993 1.00 93.88 88 LYS A O 1
ATOM 704 N N . ILE A 1 89 ? 3.240 -5.037 -11.888 1.00 95.19 89 ILE A N 1
ATOM 705 C CA . ILE A 1 89 ? 4.573 -5.338 -11.336 1.00 95.19 89 ILE A CA 1
ATOM 706 C C . ILE A 1 89 ? 5.573 -5.628 -12.462 1.00 95.19 89 ILE A C 1
ATOM 708 O O . ILE A 1 89 ? 6.676 -5.089 -12.453 1.00 95.19 89 ILE A O 1
ATOM 712 N N . VAL A 1 90 ? 5.181 -6.433 -13.455 1.00 93.88 90 VAL A N 1
ATOM 713 C CA . VAL A 1 90 ? 6.032 -6.761 -14.610 1.00 93.88 90 VAL A CA 1
ATOM 714 C C . VAL A 1 90 ? 6.363 -5.529 -15.445 1.00 93.88 90 VAL A C 1
ATOM 716 O O . VAL A 1 90 ? 7.506 -5.372 -15.864 1.00 93.88 90 VAL A O 1
ATOM 719 N N . ILE A 1 91 ? 5.382 -4.653 -15.663 1.00 91.88 91 ILE A N 1
ATOM 720 C CA . ILE A 1 91 ? 5.564 -3.423 -16.442 1.00 91.88 91 ILE A CA 1
ATOM 721 C C . ILE A 1 91 ? 6.383 -2.381 -15.664 1.00 91.88 91 ILE A C 1
ATOM 723 O O . ILE A 1 91 ? 7.185 -1.669 -16.258 1.00 91.88 91 ILE A O 1
ATOM 727 N N . GLY A 1 92 ? 6.167 -2.270 -14.350 1.00 89.00 92 GLY A N 1
ATOM 728 C CA . GLY A 1 92 ? 6.707 -1.183 -13.531 1.00 89.00 92 GLY A CA 1
ATOM 729 C C . GLY A 1 92 ? 8.061 -1.451 -12.874 1.00 89.00 92 GLY A C 1
ATOM 730 O O . GLY A 1 92 ? 8.742 -0.492 -12.524 1.00 89.00 92 GLY A O 1
ATOM 731 N N . LEU A 1 93 ? 8.465 -2.714 -12.680 1.00 92.81 93 LEU A N 1
ATOM 732 C CA . LEU A 1 93 ? 9.711 -3.061 -11.984 1.00 92.81 93 LEU A CA 1
ATOM 733 C C . LEU A 1 93 ? 10.714 -3.739 -12.924 1.00 92.81 93 LEU A C 1
ATOM 735 O O . LEU A 1 93 ? 10.460 -4.814 -13.477 1.00 92.81 93 LEU A O 1
ATOM 739 N N . GLY A 1 94 ? 11.895 -3.132 -13.058 1.00 89.12 94 GLY A N 1
ATOM 740 C CA . GLY A 1 94 ? 12.940 -3.604 -13.972 1.00 89.12 94 GLY A CA 1
ATOM 741 C C . GLY A 1 94 ? 13.657 -4.880 -13.515 1.00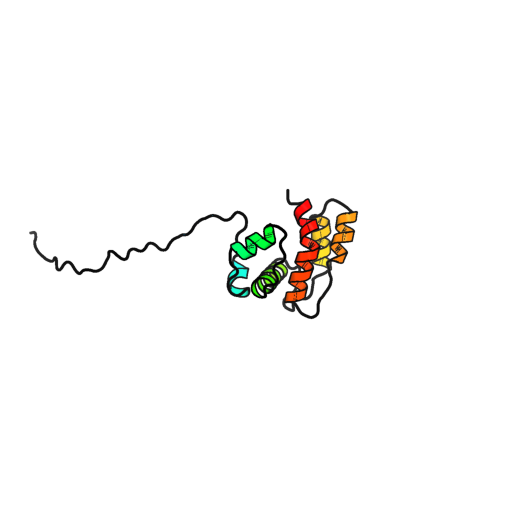 89.12 94 GLY A C 1
ATOM 742 O O . GLY A 1 94 ? 13.996 -5.723 -14.348 1.00 89.12 94 GLY A O 1
ATOM 743 N N . ASP A 1 95 ? 13.847 -5.070 -12.209 1.00 93.69 95 ASP A N 1
ATOM 744 C CA . ASP A 1 95 ? 14.606 -6.199 -11.660 1.00 93.69 95 ASP A CA 1
ATOM 745 C C . ASP A 1 95 ? 13.732 -7.441 -11.404 1.00 93.69 95 ASP A C 1
ATOM 747 O O . ASP A 1 95 ? 12.599 -7.346 -10.932 1.00 93.69 95 ASP A O 1
ATOM 751 N N . VAL A 1 96 ? 14.254 -8.627 -11.740 1.00 94.25 96 VAL A N 1
ATOM 752 C CA . VAL A 1 96 ? 13.526 -9.903 -11.609 1.00 94.25 96 VAL A CA 1
ATOM 753 C C . VAL A 1 96 ? 13.259 -10.251 -10.146 1.00 94.25 96 VAL A C 1
ATOM 755 O O . VAL A 1 96 ? 12.185 -10.772 -9.833 1.00 94.25 96 VAL A O 1
ATOM 758 N N . ASP A 1 97 ? 14.219 -9.999 -9.262 1.00 95.75 97 ASP A N 1
ATOM 759 C CA . ASP A 1 97 ? 14.105 -10.354 -7.853 1.00 95.75 97 ASP A CA 1
ATOM 760 C C . ASP A 1 97 ? 13.177 -9.379 -7.127 1.00 95.75 97 ASP A C 1
ATOM 762 O O . ASP A 1 97 ? 12.334 -9.823 -6.345 1.00 95.75 97 ASP A O 1
ATOM 766 N N . ASP A 1 98 ? 13.211 -8.092 -7.481 1.00 95.12 98 ASP A N 1
ATOM 767 C CA . ASP A 1 98 ? 12.225 -7.114 -7.013 1.00 95.12 98 ASP A 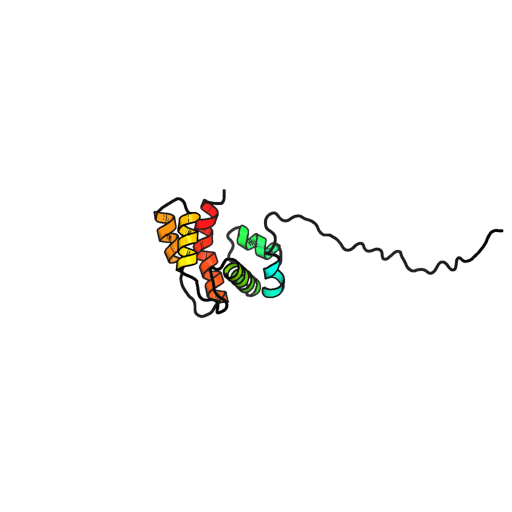CA 1
ATOM 768 C C . ASP A 1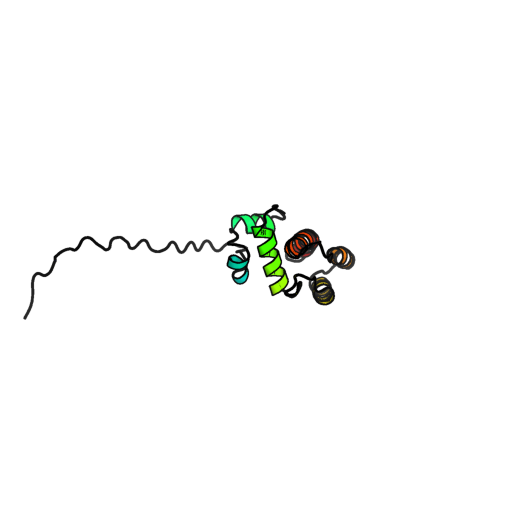 98 ? 10.808 -7.482 -7.455 1.00 95.12 98 ASP A C 1
ATOM 770 O O . ASP A 1 98 ? 9.884 -7.400 -6.649 1.00 95.12 98 ASP A O 1
ATOM 774 N N . ARG A 1 99 ? 10.612 -7.953 -8.697 1.00 96.12 99 ARG A N 1
ATOM 775 C CA . ARG A 1 99 ? 9.298 -8.449 -9.146 1.00 96.12 99 ARG A CA 1
ATOM 776 C C . ARG A 1 99 ? 8.815 -9.621 -8.301 1.00 96.12 99 ARG A C 1
ATOM 778 O O . ARG A 1 99 ? 7.702 -9.585 -7.781 1.00 96.12 99 ARG A O 1
ATOM 785 N N . LYS A 1 100 ? 9.660 -10.637 -8.107 1.00 96.00 100 LYS A N 1
ATOM 786 C CA . LYS A 1 100 ? 9.322 -11.808 -7.278 1.00 96.00 100 LYS A CA 1
ATOM 787 C C . LYS A 1 100 ? 9.044 -11.428 -5.825 1.00 96.00 100 LYS A C 1
ATOM 789 O O . LYS A 1 100 ? 8.206 -12.053 -5.178 1.00 96.00 100 LYS A O 1
ATOM 794 N N . ALA A 1 101 ? 9.762 -10.445 -5.288 1.00 96.94 101 ALA A N 1
ATOM 795 C CA . ALA A 1 101 ? 9.541 -9.947 -3.939 1.00 96.94 101 ALA A CA 1
ATOM 796 C C . ALA A 1 101 ? 8.227 -9.155 -3.843 1.00 96.94 101 ALA A C 1
ATOM 798 O O . ALA A 1 101 ? 7.433 -9.414 -2.941 1.00 96.94 101 ALA A O 1
ATOM 799 N N . ALA A 1 102 ? 7.955 -8.277 -4.807 1.00 96.81 102 ALA A N 1
ATOM 800 C CA . ALA A 1 102 ? 6.730 -7.492 -4.907 1.00 96.81 102 ALA A CA 1
ATOM 801 C C . ALA A 1 102 ? 5.471 -8.362 -5.054 1.00 96.81 102 ALA A C 1
ATOM 803 O O . ALA A 1 102 ? 4.432 -8.049 -4.475 1.00 96.81 102 ALA A O 1
ATOM 804 N N . GLU A 1 103 ? 5.546 -9.491 -5.764 1.00 97.06 103 GLU A N 1
ATOM 805 C CA . GLU A 1 103 ? 4.423 -10.432 -5.879 1.00 97.06 103 GLU A CA 1
ATOM 806 C C . GLU A 1 103 ? 3.980 -11.005 -4.524 1.00 97.06 103 GLU A C 1
ATOM 808 O O . GLU A 1 103 ? 2.800 -11.305 -4.337 1.00 97.06 103 GLU A O 1
ATOM 813 N N . LYS A 1 104 ? 4.885 -11.093 -3.540 1.00 97.81 104 LYS A N 1
ATOM 814 C CA . LYS A 1 104 ? 4.551 -11.542 -2.177 1.00 97.81 104 LYS A CA 1
ATOM 815 C C . LYS A 1 104 ? 3.702 -10.530 -1.409 1.00 97.81 104 LYS A C 1
ATOM 817 O O . LYS A 1 104 ? 3.163 -10.880 -0.365 1.00 97.81 104 LYS A O 1
ATOM 822 N N . CYS A 1 105 ? 3.567 -9.301 -1.906 1.00 98.25 105 CYS A N 1
ATOM 823 C CA . CYS A 1 105 ? 2.698 -8.293 -1.309 1.00 98.25 105 CYS A CA 1
ATOM 824 C C . CYS A 1 105 ? 1.212 -8.555 -1.570 1.00 98.25 105 CYS A C 1
ATOM 826 O O . CYS A 1 105 ? 0.373 -7.978 -0.882 1.00 98.25 105 CYS A O 1
ATOM 828 N N . ILE A 1 106 ? 0.867 -9.416 -2.535 1.00 98.12 106 ILE A N 1
ATOM 829 C CA . ILE A 1 106 ? -0.519 -9.718 -2.910 1.00 98.12 106 ILE A CA 1
ATOM 830 C C . ILE A 1 106 ? -1.139 -10.653 -1.859 1.00 98.12 106 ILE A C 1
ATOM 832 O O . ILE A 1 106 ? -1.236 -11.864 -2.047 1.00 98.12 106 ILE A O 1
ATOM 836 N N . VAL A 1 107 ? -1.524 -10.084 -0.715 1.00 98.25 107 VAL A N 1
ATOM 837 C CA . VAL A 1 107 ? -2.059 -10.814 0.440 1.00 98.25 107 VAL A CA 1
ATOM 838 C C . VAL A 1 107 ? -3.373 -10.185 0.878 1.00 98.25 107 VAL A C 1
ATOM 840 O O . VAL A 1 107 ? -3.395 -9.068 1.393 1.00 98.25 107 VAL A O 1
ATOM 843 N N . GLN A 1 108 ? -4.468 -10.928 0.718 1.00 98.31 108 GLN A N 1
ATOM 844 C CA . GLN A 1 108 ? -5.777 -10.526 1.228 1.00 98.31 108 GLN A CA 1
ATOM 845 C C . GLN A 1 108 ? -5.773 -10.528 2.766 1.00 98.31 108 GLN A C 1
ATOM 847 O O . GLN A 1 108 ? -5.250 -11.453 3.392 1.00 98.31 108 GLN A O 1
ATOM 852 N N . LYS A 1 109 ? -6.353 -9.494 3.380 1.00 97.56 109 LYS A N 1
ATOM 853 C CA . LYS A 1 109 ? -6.546 -9.379 4.835 1.00 97.56 109 LYS A CA 1
ATOM 854 C C . LYS A 1 109 ? -8.022 -9.541 5.196 1.00 97.56 109 LYS A C 1
ATOM 856 O O . LYS A 1 109 ? -8.873 -9.679 4.320 1.00 97.56 109 LYS A O 1
ATOM 861 N N . GLU A 1 110 ? -8.315 -9.497 6.495 1.00 94.88 110 GLU A N 1
ATOM 862 C CA . GLU A 1 110 ? -9.669 -9.687 7.038 1.00 94.88 110 GLU A CA 1
ATOM 863 C C . GLU A 1 110 ? -10.696 -8.700 6.472 1.00 94.88 110 GLU A C 1
ATOM 865 O O . GLU A 1 110 ? -11.864 -9.042 6.323 1.00 94.88 110 GLU A O 1
ATOM 870 N N . ASN A 1 111 ? -10.273 -7.476 6.140 1.00 96.94 111 ASN A N 1
ATOM 871 C CA . ASN A 1 111 ? -11.141 -6.479 5.526 1.00 96.94 111 ASN A CA 1
ATOM 872 C C . ASN A 1 111 ? -10.432 -5.699 4.409 1.00 96.94 111 ASN A C 1
ATOM 874 O O . ASN A 1 111 ? -9.201 -5.672 4.313 1.00 96.94 111 ASN A O 1
ATOM 878 N N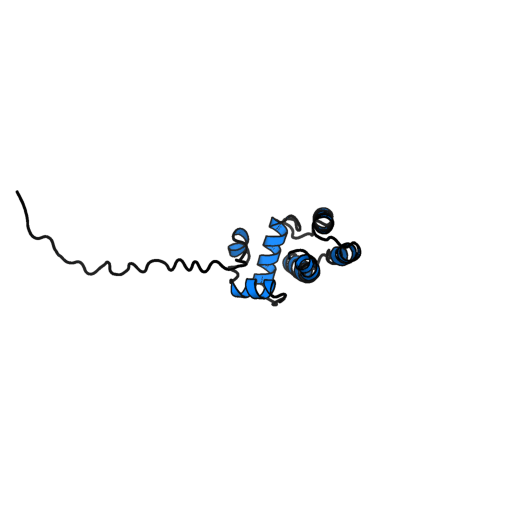 . ALA A 1 112 ? -11.234 -5.050 3.564 1.00 97.69 112 ALA A N 1
ATOM 879 C CA . ALA A 1 112 ? -10.775 -4.319 2.386 1.00 97.69 112 ALA A CA 1
ATOM 880 C C . ALA A 1 112 ? -9.811 -3.169 2.720 1.00 97.69 112 ALA A C 1
ATOM 882 O O . ALA A 1 112 ? -8.771 -3.031 2.081 1.00 97.69 112 ALA A O 1
ATOM 883 N N . ALA A 1 113 ? -10.121 -2.360 3.736 1.00 96.38 113 ALA A N 1
ATOM 884 C CA . ALA A 1 113 ? -9.292 -1.213 4.110 1.00 96.38 113 ALA A CA 1
ATOM 885 C C . ALA A 1 113 ? -7.921 -1.656 4.643 1.00 96.38 113 ALA A C 1
ATOM 887 O O . ALA A 1 113 ? -6.900 -1.057 4.312 1.00 96.38 113 ALA A O 1
ATOM 888 N N . GLU A 1 114 ? -7.892 -2.743 5.416 1.00 97.19 114 GLU A N 1
ATOM 889 C CA . GLU A 1 114 ? -6.653 -3.356 5.889 1.00 97.19 114 GLU A CA 1
ATOM 890 C C . GLU A 1 114 ? -5.848 -3.973 4.747 1.00 97.19 114 GLU A C 1
ATOM 892 O O . GLU A 1 114 ? -4.636 -3.798 4.672 1.00 97.19 114 GLU A O 1
ATOM 897 N N . THR A 1 115 ? -6.527 -4.640 3.812 1.00 98.31 115 THR A N 1
ATOM 898 C CA . THR A 1 115 ? -5.894 -5.206 2.615 1.00 98.31 115 THR A CA 1
ATOM 899 C C . THR A 1 115 ? -5.211 -4.117 1.795 1.00 98.31 115 THR A C 1
ATOM 901 O O . THR A 1 115 ? -4.036 -4.241 1.465 1.00 98.31 115 THR A O 1
ATOM 904 N N . ALA A 1 116 ? -5.917 -3.020 1.519 1.00 97.69 116 ALA A N 1
ATOM 905 C CA . ALA A 1 116 ? -5.395 -1.867 0.794 1.00 97.69 116 ALA A CA 1
ATOM 906 C C . ALA A 1 116 ? -4.165 -1.24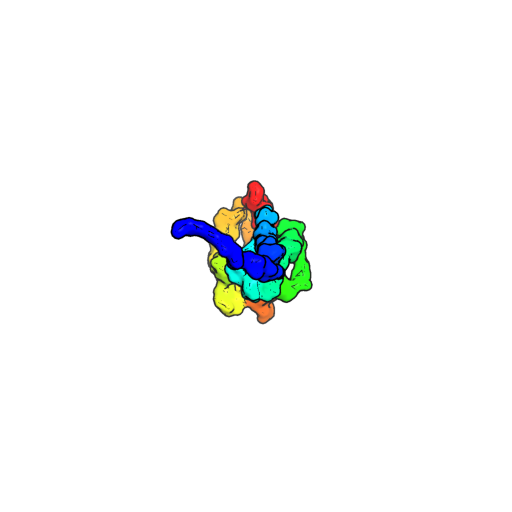4 1.473 1.00 97.69 116 ALA A C 1
ATOM 908 O O . ALA A 1 116 ? -3.184 -0.892 0.809 1.00 97.69 116 ALA A O 1
ATOM 909 N N . TYR A 1 117 ? -4.226 -1.105 2.797 1.00 97.38 117 TYR A N 1
ATOM 910 C CA . TYR A 1 117 ? -3.169 -0.508 3.601 1.00 97.38 117 TYR A CA 1
ATOM 911 C C . TYR A 1 117 ? -1.911 -1.380 3.652 1.00 97.38 117 TYR A C 1
ATOM 913 O O . TYR A 1 117 ? -0.818 -0.907 3.339 1.00 97.38 117 TYR A O 1
ATOM 921 N N . GLU A 1 118 ? -2.060 -2.663 3.978 1.00 97.75 118 GLU A N 1
ATOM 922 C CA . GLU A 1 118 ? -0.938 -3.601 4.056 1.00 97.75 118 GLU A CA 1
ATOM 923 C C . GLU A 1 118 ? -0.331 -3.878 2.675 1.00 97.75 118 GLU A C 1
ATOM 925 O O . GLU A 1 118 ? 0.892 -3.962 2.541 1.00 97.75 118 GLU A O 1
ATOM 930 N N . PHE A 1 119 ? -1.159 -3.922 1.625 1.00 97.75 119 PHE A N 1
ATOM 931 C CA . PHE A 1 119 ? -0.673 -3.992 0.250 1.00 97.75 119 PHE A CA 1
ATOM 932 C C . PHE A 1 119 ? 0.188 -2.773 -0.100 1.00 97.75 119 PHE A C 1
ATOM 934 O O . PHE A 1 119 ? 1.316 -2.945 -0.564 1.00 97.75 119 PHE A O 1
ATOM 941 N N . TYR A 1 120 ? -0.288 -1.551 0.184 1.00 96.25 120 TYR A N 1
ATOM 942 C CA . TYR A 1 120 ? 0.490 -0.323 -0.026 1.00 96.25 120 TYR A CA 1
ATOM 943 C C . TYR A 1 120 ? 1.824 -0.356 0.722 1.00 96.25 120 TYR A C 1
ATOM 945 O O . TYR A 1 120 ? 2.875 -0.109 0.131 1.00 96.25 120 TYR A O 1
ATOM 953 N N . LYS A 1 121 ? 1.786 -0.698 2.010 1.00 95.94 121 LYS A N 1
ATOM 954 C CA . LYS A 1 121 ? 2.970 -0.751 2.869 1.00 95.94 121 LYS A CA 1
ATOM 955 C C . LYS A 1 121 ? 4.030 -1.712 2.339 1.00 95.94 121 LYS A C 1
ATOM 957 O O . LYS A 1 121 ? 5.214 -1.390 2.364 1.00 95.94 121 LYS A O 1
ATOM 962 N N . CYS A 1 122 ? 3.606 -2.867 1.834 1.00 97.12 122 CYS A N 1
ATOM 963 C CA . CYS A 1 122 ? 4.510 -3.851 1.258 1.00 97.12 122 CYS A CA 1
ATOM 964 C C . CYS A 1 122 ? 5.046 -3.430 -0.120 1.00 97.12 122 CYS A C 1
ATOM 966 O O . CYS A 1 122 ? 6.236 -3.588 -0.381 1.00 97.12 122 CYS A O 1
ATOM 968 N N . ILE A 1 123 ? 4.195 -2.889 -1.003 1.00 95.38 123 ILE A N 1
ATOM 969 C CA . ILE A 1 123 ? 4.562 -2.626 -2.405 1.00 95.38 123 ILE A CA 1
ATOM 970 C C . ILE A 1 123 ? 5.324 -1.305 -2.599 1.00 95.38 123 ILE A C 1
ATOM 972 O O . ILE A 1 123 ? 6.139 -1.185 -3.515 1.00 95.38 123 ILE A O 1
ATOM 976 N N . SER A 1 124 ? 5.079 -0.310 -1.741 1.00 93.06 124 SER A N 1
ATOM 977 C CA . SER A 1 124 ? 5.620 1.051 -1.866 1.00 93.06 124 SER A CA 1
ATOM 978 C C . SER A 1 124 ? 7.153 1.113 -1.996 1.00 93.06 124 SER A C 1
ATOM 980 O O . SER A 1 124 ? 7.626 1.825 -2.884 1.00 93.06 124 SER A O 1
ATOM 982 N N . PRO A 1 125 ? 7.956 0.361 -1.211 1.00 92.88 125 PRO A N 1
ATOM 983 C CA . PRO A 1 125 ? 9.415 0.364 -1.353 1.00 92.88 125 PRO A CA 1
ATOM 984 C C . PRO A 1 125 ? 9.898 -0.063 -2.744 1.00 92.88 125 PRO A C 1
ATOM 986 O O . PRO A 1 125 ? 10.851 0.515 -3.264 1.00 92.88 125 PRO A O 1
ATOM 989 N N . PHE A 1 126 ? 9.220 -1.031 -3.370 1.00 93.56 126 PHE A N 1
ATOM 990 C CA . PHE A 1 126 ? 9.556 -1.477 -4.721 1.00 93.56 126 PHE A CA 1
ATOM 991 C C . PHE A 1 126 ? 9.216 -0.398 -5.748 1.00 93.56 126 PHE A C 1
ATOM 993 O O . PHE A 1 126 ? 10.053 -0.063 -6.575 1.00 93.56 126 PHE A O 1
ATOM 1000 N N . LEU A 1 127 ? 8.030 0.211 -5.665 1.00 87.81 127 LEU A N 1
ATOM 1001 C CA . LEU A 1 127 ? 7.619 1.266 -6.602 1.00 87.81 127 LEU A CA 1
ATOM 1002 C C . LEU A 1 127 ? 8.500 2.520 -6.494 1.00 87.81 127 LEU A C 1
ATOM 1004 O O . LEU A 1 127 ? 8.847 3.123 -7.507 1.00 87.81 127 LEU A O 1
ATOM 1008 N N . ALA A 1 128 ? 8.898 2.903 -5.279 1.00 88.44 128 ALA A N 1
ATOM 1009 C CA . ALA A 1 128 ? 9.745 4.071 -5.044 1.00 88.44 128 ALA A CA 1
ATOM 1010 C C . ALA A 1 128 ? 11.129 3.951 -5.708 1.00 88.44 128 ALA A C 1
ATOM 1012 O O . ALA A 1 128 ? 11.696 4.961 -6.119 1.00 88.44 128 ALA A O 1
ATOM 1013 N N . LYS A 1 129 ? 11.657 2.728 -5.852 1.00 87.00 129 LYS A N 1
ATOM 1014 C CA . LYS A 1 129 ? 12.951 2.469 -6.498 1.00 87.00 129 LYS A CA 1
ATOM 1015 C C . LYS A 1 129 ? 12.953 2.801 -7.997 1.00 87.00 129 LYS A C 1
ATOM 1017 O O . LYS A 1 129 ? 14.001 3.168 -8.516 1.00 87.00 129 LYS A O 1
ATOM 1022 N N . TYR A 1 130 ? 11.806 2.691 -8.670 1.00 83.75 130 TYR A N 1
ATOM 1023 C CA . TYR A 1 130 ? 11.689 2.810 -10.134 1.00 83.75 130 TYR A CA 1
ATOM 1024 C C . TYR A 1 130 ? 10.965 4.076 -10.613 1.00 83.75 130 TYR A C 1
ATOM 1026 O O . TYR A 1 130 ? 10.855 4.293 -11.814 1.00 83.75 130 TYR A O 1
ATOM 1034 N N . ASN A 1 131 ? 10.493 4.922 -9.694 1.00 74.44 131 ASN A N 1
ATOM 1035 C CA . ASN A 1 131 ? 9.819 6.189 -10.004 1.00 74.44 131 ASN A CA 1
ATOM 1036 C C . ASN A 1 131 ? 10.769 7.411 -9.984 1.00 74.44 131 ASN A C 1
ATOM 1038 O O . ASN A 1 131 ? 10.295 8.536 -9.810 1.00 74.44 131 ASN A O 1
ATOM 1042 N N . ASN A 1 132 ? 12.086 7.197 -10.130 1.00 56.41 132 ASN A N 1
ATOM 1043 C CA . ASN A 1 132 ? 13.115 8.245 -10.224 1.00 56.41 132 ASN A CA 1
ATOM 1044 C C . ASN A 1 132 ? 13.770 8.266 -11.604 1.00 56.41 132 ASN A C 1
ATOM 1046 O O . ASN A 1 132 ? 14.213 7.183 -12.046 1.00 56.41 132 ASN A O 1
#